Protein AF-A0A939CKE7-F1 (afdb_monomer)

Radius of gyration: 18.98 Å; Cα contacts (8 Å, |Δi|>4): 107; chains: 1; bounding box: 45×40×66 Å

pLDDT: mean 74.18, std 18.14, range [35.94, 92.12]

Mean predicted aligned error: 11.35 Å

Secondary structure (DSSP, 8-state):
--------SS--HHHHHHHHHH-TT-TTS-HHHHHHHHHHHHHHHHHHHHS-GGG--HHHHHHHHHHHHHSSPPPPHHHHHHHHHTTT--HHHHHHHHHHHHHIIIIIHHHHHHHS-SSSSSSSS------

Nearest PDB structures (foldseek):
  3on2-assembly1_A  TM=2.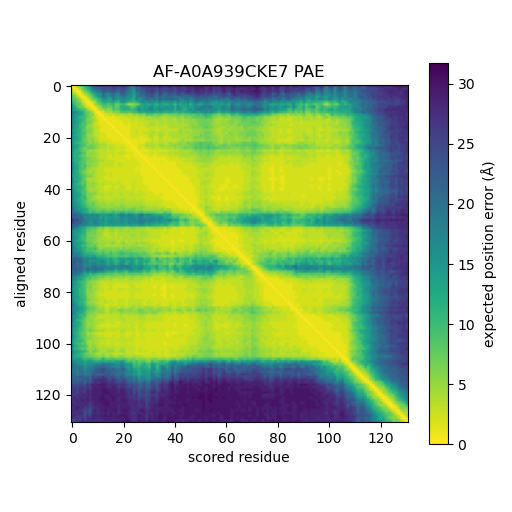534E-01  e=7.582E+00  Rhodococcus jostii RHA1

Solvent-accessible surface area (backbone atoms only — not comparable to full-atom values): 7899 Å² total; per-residue (Å²): 130,86,77,75,73,75,72,64,62,77,79,40,76,59,54,51,53,48,27,72,74,27,34,88,54,42,72,72,51,53,74,65,59,46,52,52,52,44,47,22,45,52,44,33,50,56,46,38,74,75,46,68,54,91,77,65,46,42,59,56,19,40,54,54,41,36,42,74,74,54,74,73,56,80,77,55,64,70,58,52,54,52,28,59,61,52,49,85,64,51,66,62,44,45,53,39,52,44,51,32,40,55,47,28,70,70,54,48,57,58,48,51,72,73,72,69,82,89,82,76,82,79,82,75,78,76,79,77,82,88,128

Foldseek 3Di:
DPPDQLDQDDDDPLLVVCCVVQNSLSLNDDLVLLVLLLLLLVQLLVVCVVDPVVPDASLNSSCVSCCVPPVDDDRPVVSNVNSVSCTPDDNSSSVSNSVSSVCCNVPVVVVVVVPDDPPDPPPPPPPPDDD

Structure (mmCIF, N/CA/C/O backbone):
data_AF-A0A939CKE7-F1
#
_entry.id   AF-A0A939CKE7-F1
#
loop_
_atom_site.group_PDB
_atom_site.id
_atom_site.type_symbol
_atom_site.label_atom_id
_atom_site.label_alt_id
_atom_site.label_comp_id
_atom_site.label_asym_id
_atom_site.label_entity_id
_atom_site.label_seq_id
_atom_site.pdbx_PDB_ins_code
_atom_site.Cartn_x
_atom_site.Cartn_y
_atom_site.Cartn_z
_atom_site.occupancy
_atom_site.B_iso_or_equiv
_atom_site.auth_seq_id
_atom_site.auth_comp_id
_atom_site.auth_asym_id
_atom_site.auth_atom_id
_atom_site.pdbx_PDB_model_num
ATOM 1 N N . MET A 1 1 ? -10.843 25.271 5.852 1.00 35.94 1 MET A N 1
ATOM 2 C CA . MET A 1 1 ? -9.510 24.719 5.538 1.00 35.94 1 MET A CA 1
ATOM 3 C C . MET A 1 1 ? -9.732 23.581 4.567 1.00 35.94 1 MET A C 1
ATOM 5 O O . MET A 1 1 ? -10.365 22.607 4.946 1.00 35.94 1 MET A O 1
ATOM 9 N N . THR A 1 2 ? -9.336 23.748 3.310 1.00 37.91 2 THR A N 1
ATOM 10 C CA . THR A 1 2 ? -9.352 22.678 2.309 1.00 37.91 2 THR A CA 1
ATOM 11 C C . THR A 1 2 ? -8.387 21.598 2.775 1.00 37.91 2 THR A C 1
ATOM 13 O O . THR A 1 2 ? -7.174 21.774 2.705 1.00 37.91 2 THR A O 1
ATOM 16 N N . THR A 1 3 ? -8.930 20.520 3.340 1.00 45.19 3 THR A N 1
ATOM 17 C CA . THR A 1 3 ? -8.214 19.263 3.552 1.00 45.19 3 THR A CA 1
ATOM 18 C C . THR A 1 3 ? -7.710 18.835 2.185 1.00 45.19 3 THR A C 1
ATOM 20 O O . THR A 1 3 ? -8.510 18.432 1.343 1.00 45.19 3 THR A O 1
ATOM 23 N N . GLY A 1 4 ? -6.425 19.077 1.926 1.00 45.09 4 GLY A N 1
ATOM 24 C CA . GLY A 1 4 ? -5.812 18.797 0.638 1.00 45.09 4 GLY A CA 1
ATOM 25 C C . GLY A 1 4 ? -6.053 17.338 0.303 1.00 45.09 4 GLY A C 1
ATOM 26 O O . GLY A 1 4 ? -5.572 16.457 1.012 1.00 45.09 4 GLY A O 1
ATOM 27 N N . LEU A 1 5 ? -6.845 17.103 -0.742 1.00 47.59 5 LEU A N 1
ATOM 28 C CA . LEU A 1 5 ? -6.897 15.812 -1.399 1.00 47.59 5 LEU A CA 1
ATOM 29 C C . LEU A 1 5 ? -5.461 15.440 -1.734 1.00 47.59 5 LEU A C 1
ATOM 31 O O . LEU A 1 5 ? -4.807 16.138 -2.512 1.00 47.59 5 LEU A O 1
ATOM 35 N N . VAL A 1 6 ? -4.966 14.375 -1.098 1.00 53.06 6 VAL A N 1
ATOM 36 C CA . VAL A 1 6 ? -3.775 13.687 -1.583 1.00 53.06 6 VAL A CA 1
ATOM 37 C C . VAL A 1 6 ? -4.146 13.283 -2.997 1.00 53.06 6 VAL A C 1
ATOM 39 O O . VAL A 1 6 ? -5.057 12.49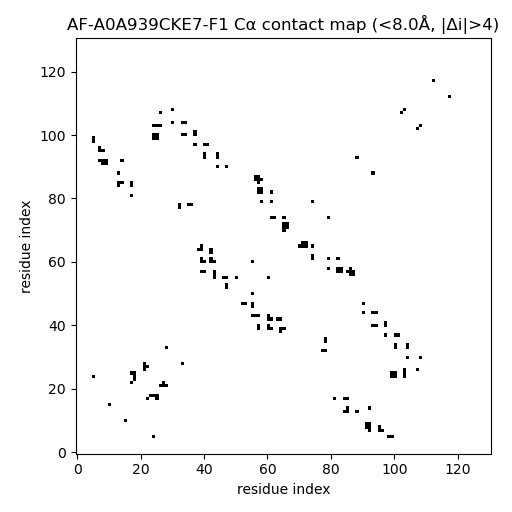0 -3.221 1.00 53.06 6 VAL A O 1
ATOM 42 N N . THR A 1 7 ? -3.548 13.983 -3.946 1.00 57.75 7 THR A N 1
ATOM 43 C CA . THR A 1 7 ? -3.802 13.763 -5.357 1.00 57.75 7 THR A CA 1
ATOM 44 C C . THR A 1 7 ? -2.887 12.623 -5.731 1.00 57.75 7 THR A C 1
ATOM 46 O O . THR A 1 7 ? -1.673 12.766 -5.594 1.00 57.75 7 THR A O 1
ATOM 49 N N . TYR A 1 8 ? -3.452 11.484 -6.133 1.00 60.06 8 TYR A N 1
ATOM 50 C CA . TYR A 1 8 ? -2.606 10.407 -6.612 1.00 60.06 8 TYR A CA 1
ATOM 51 C C . TYR A 1 8 ? -1.979 10.844 -7.933 1.00 60.06 8 TYR A C 1
ATOM 53 O O . TYR A 1 8 ? -2.682 11.010 -8.931 1.00 60.06 8 TYR A O 1
ATOM 61 N N . TYR A 1 9 ? -0.672 11.090 -7.941 1.00 59.44 9 TYR A N 1
ATOM 62 C CA . TYR A 1 9 ? 0.038 11.384 -9.176 1.00 59.44 9 TYR A CA 1
ATOM 63 C C . TYR A 1 9 ? 0.178 10.077 -9.969 1.00 59.44 9 TYR A C 1
ATOM 65 O O . TYR A 1 9 ? 0.757 9.107 -9.493 1.00 59.44 9 TYR A O 1
ATOM 73 N N . GLY A 1 10 ? -0.424 10.035 -11.162 1.00 61.16 10 GLY A N 1
ATOM 74 C CA . GLY A 1 10 ? -0.486 8.817 -11.978 1.00 61.16 10 GLY A CA 1
ATOM 75 C C . GLY A 1 10 ? -1.639 7.888 -11.595 1.00 61.16 10 GLY A C 1
ATOM 76 O O . GLY A 1 10 ? -1.415 6.741 -11.233 1.00 61.16 10 GLY A O 1
ATOM 77 N N . GLN A 1 11 ? -2.880 8.376 -11.675 1.00 68.62 11 GLN A N 1
ATOM 78 C CA . GLN A 1 11 ? -4.076 7.554 -11.482 1.00 68.62 11 GLN A CA 1
ATOM 79 C C . GLN A 1 11 ? -4.131 6.428 -12.529 1.00 68.62 11 GLN A C 1
ATOM 81 O O . GLN A 1 11 ? -4.189 6.681 -13.734 1.00 68.62 11 GLN A O 1
ATOM 86 N N . THR A 1 12 ? -4.084 5.185 -12.057 1.00 78.69 12 THR A N 1
ATOM 87 C CA . THR A 1 12 ? -4.165 3.962 -12.863 1.00 78.69 12 THR A CA 1
ATOM 88 C C . THR A 1 12 ? -5.327 3.092 -12.388 1.00 78.69 12 THR A C 1
ATOM 90 O O . THR A 1 12 ? -5.780 3.257 -11.253 1.00 78.69 12 THR A O 1
ATOM 93 N N . PRO A 1 13 ? -5.779 2.107 -13.191 1.00 83.25 13 PRO A N 1
ATOM 94 C CA . PRO A 1 13 ? -6.820 1.171 -12.763 1.00 83.25 13 PRO A CA 1
ATOM 95 C C . PRO A 1 13 ? -6.507 0.471 -11.431 1.00 83.25 13 PRO A C 1
ATOM 97 O O . PRO A 1 13 ? -7.410 0.195 -10.647 1.00 83.25 13 PRO A O 1
ATOM 100 N N . THR A 1 14 ? -5.225 0.225 -11.145 1.00 84.19 14 THR A N 1
ATOM 101 C CA . THR A 1 14 ? -4.763 -0.357 -9.879 1.00 84.19 14 THR A CA 1
ATOM 102 C C . THR A 1 14 ? -5.051 0.566 -8.692 1.00 84.19 14 THR A C 1
ATOM 104 O O . THR A 1 14 ? -5.550 0.114 -7.658 1.00 84.19 14 THR A O 1
ATOM 107 N N . ILE A 1 15 ? -4.769 1.864 -8.843 1.00 84.06 15 ILE A N 1
ATOM 108 C CA . ILE A 1 15 ? -5.057 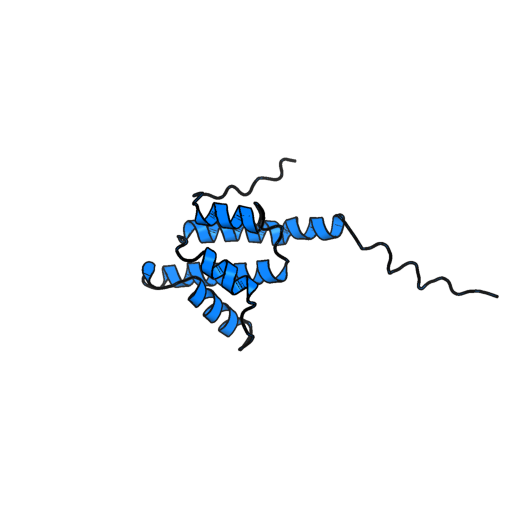2.888 -7.832 1.00 84.06 15 ILE A CA 1
ATOM 109 C C . ILE A 1 15 ? -6.566 3.105 -7.689 1.00 84.06 15 ILE A C 1
ATOM 111 O O . ILE A 1 15 ? -7.056 3.183 -6.563 1.00 84.06 15 ILE A O 1
ATOM 115 N N . ASP A 1 16 ? -7.315 3.126 -8.792 1.00 84.25 16 ASP A N 1
ATOM 116 C CA . ASP A 1 16 ? -8.778 3.253 -8.765 1.00 84.25 16 ASP A CA 1
ATOM 117 C C . ASP A 1 16 ? -9.415 2.112 -7.972 1.00 84.25 16 ASP A C 1
ATOM 119 O O . ASP A 1 16 ? -10.194 2.345 -7.048 1.00 84.25 16 ASP A O 1
ATOM 123 N N . GLN A 1 17 ? -8.996 0.877 -8.246 1.00 84.75 17 GLN A N 1
ATOM 124 C CA . GLN A 1 17 ? -9.482 -0.292 -7.526 1.00 84.75 17 GLN A CA 1
ATOM 125 C C . GLN A 1 17 ? -9.099 -0.245 -6.035 1.00 84.75 17 GLN A C 1
ATOM 127 O O . GLN A 1 17 ? -9.842 -0.723 -5.175 1.00 84.75 17 GLN A O 1
ATOM 132 N N . LEU A 1 18 ? -7.930 0.311 -5.690 1.00 87.25 18 LEU A N 1
ATOM 133 C CA . LEU A 1 18 ? -7.511 0.467 -4.293 1.00 87.25 18 LEU A CA 1
ATOM 134 C C . LEU A 1 18 ? -8.432 1.463 -3.572 1.00 87.25 18 LEU A C 1
ATOM 136 O O . LEU A 1 18 ? -8.880 1.200 -2.453 1.00 87.25 18 LEU A O 1
ATOM 140 N N . ILE A 1 19 ? -8.744 2.577 -4.233 1.00 85.38 19 ILE A N 1
ATOM 141 C CA . ILE A 1 19 ? -9.632 3.628 -3.731 1.00 85.38 19 ILE A CA 1
ATOM 142 C C . ILE A 1 19 ? -11.065 3.115 -3.570 1.00 85.38 19 ILE A C 1
ATOM 144 O O . ILE A 1 19 ? -11.694 3.375 -2.543 1.00 85.38 19 ILE A O 1
ATOM 148 N N . GLU A 1 20 ? -11.585 2.356 -4.534 1.00 86.62 20 GLU A N 1
ATOM 149 C CA . GLU A 1 20 ? -12.914 1.741 -4.441 1.00 86.62 20 GLU A CA 1
ATOM 150 C C . GLU A 1 20 ? -13.017 0.837 -3.202 1.00 86.62 20 GLU A C 1
ATOM 152 O O . GLU A 1 20 ? -13.935 0.972 -2.375 1.00 86.62 20 GLU A O 1
ATOM 157 N N . ASN A 1 21 ? -12.015 -0.025 -3.012 1.00 86.00 21 ASN A N 1
ATOM 158 C CA . ASN A 1 21 ? -11.992 -0.994 -1.923 1.00 86.00 21 ASN A CA 1
ATOM 159 C C . ASN A 1 21 ? -11.802 -0.322 -0.556 1.00 86.00 21 ASN A C 1
ATOM 161 O O . ASN A 1 21 ? -12.561 -0.599 0.377 1.00 86.00 21 ASN A O 1
ATOM 165 N N . TYR A 1 22 ? -10.856 0.613 -0.435 1.00 86.81 22 TYR A N 1
ATOM 166 C CA . TYR A 1 22 ? -10.359 1.086 0.864 1.00 86.81 22 TYR A CA 1
ATOM 167 C C . TYR A 1 22 ? -10.588 2.575 1.153 1.00 86.81 22 TYR A C 1
ATOM 169 O O . TYR A 1 22 ? -10.307 3.035 2.263 1.00 86.81 22 TYR A O 1
ATOM 177 N N . GLY A 1 23 ? -11.192 3.300 0.215 1.00 82.50 23 GLY A N 1
ATOM 178 C CA . GLY A 1 23 ? -11.442 4.735 0.309 1.00 82.50 23 GLY A CA 1
ATOM 179 C C . GLY A 1 23 ? -10.321 5.561 -0.314 1.00 82.50 23 GLY A C 1
ATOM 180 O O . GLY A 1 23 ? -9.188 5.097 -0.455 1.00 82.50 23 GLY A O 1
ATOM 181 N N . ALA A 1 24 ? -10.636 6.805 -0.683 1.00 76.19 24 ALA A N 1
ATOM 182 C CA . ALA A 1 24 ? -9.717 7.686 -1.408 1.00 76.19 24 ALA A CA 1
ATOM 183 C C . ALA A 1 24 ? -8.427 7.960 -0.631 1.00 76.19 24 ALA A C 1
ATOM 185 O O . ALA A 1 24 ? -7.383 8.199 -1.223 1.00 76.19 24 ALA A O 1
ATOM 186 N N . TYR A 1 25 ? -8.464 7.878 0.693 1.00 73.31 25 TYR A N 1
ATOM 187 C CA . TYR A 1 25 ? -7.284 8.014 1.527 1.00 73.31 25 TYR A CA 1
ATOM 188 C C . TYR A 1 25 ? -6.900 6.709 2.214 1.00 73.31 25 TYR A C 1
ATOM 190 O O . TYR A 1 25 ? -6.041 6.738 3.084 1.00 73.31 25 TYR A O 1
ATOM 198 N N . LEU A 1 26 ? -7.499 5.570 1.863 1.00 85.19 26 LEU A N 1
ATOM 199 C CA . LEU A 1 26 ? -7.361 4.312 2.605 1.00 85.19 26 LEU A CA 1
ATOM 200 C C . LEU A 1 26 ? -7.947 4.395 4.024 1.00 85.19 26 LEU A C 1
ATOM 202 O O . LEU A 1 26 ? -7.508 3.703 4.944 1.00 85.19 26 LEU A O 1
ATOM 206 N N . GLU A 1 27 ? -8.931 5.270 4.239 1.00 82.06 27 GLU A N 1
ATOM 207 C CA . GLU A 1 27 ? -9.570 5.503 5.534 1.00 82.06 27 GLU A CA 1
ATOM 208 C C . GLU A 1 27 ? -10.252 4.254 6.109 1.00 82.06 27 GLU A C 1
ATOM 210 O O . GLU A 1 27 ? -10.355 4.147 7.330 1.00 82.06 27 GLU A O 1
ATOM 215 N N . LYS A 1 28 ? -10.647 3.293 5.262 1.00 86.12 28 LYS A N 1
ATOM 216 C CA . LYS A 1 28 ? -11.253 2.022 5.691 1.00 86.12 28 LYS A CA 1
ATOM 217 C C . LYS A 1 28 ? -10.235 1.023 6.257 1.00 86.12 28 LYS A C 1
ATOM 219 O O . LYS A 1 28 ? -10.645 0.044 6.872 1.00 86.12 28 LYS A O 1
ATOM 224 N N . LEU A 1 29 ? -8.931 1.241 6.059 1.00 88.88 29 LEU A N 1
ATOM 225 C CA . LEU A 1 29 ? -7.891 0.421 6.685 1.00 88.88 29 LEU A CA 1
ATOM 226 C C . LEU A 1 29 ? -7.675 0.852 8.138 1.00 88.88 29 LEU A C 1
ATOM 228 O O . LEU A 1 29 ? -7.635 2.047 8.451 1.00 88.88 29 LEU A O 1
ATOM 232 N N . ASP A 1 30 ? -7.470 -0.112 9.031 1.00 87.06 30 ASP A N 1
ATOM 233 C CA . ASP A 1 30 ? -7.061 0.189 10.399 1.00 87.06 30 ASP A CA 1
ATOM 234 C C . ASP A 1 30 ? -5.611 0.704 10.466 1.00 87.06 30 ASP A C 1
ATOM 236 O O . ASP A 1 30 ? -4.851 0.718 9.490 1.00 87.06 30 ASP A O 1
ATOM 240 N N . ARG A 1 31 ? -5.220 1.209 11.641 1.00 87.00 31 ARG A N 1
ATOM 241 C CA . ARG A 1 31 ? -3.893 1.804 11.833 1.00 87.00 31 ARG A CA 1
ATOM 242 C C . ARG A 1 31 ? -2.768 0.786 11.655 1.00 87.00 31 ARG A C 1
ATOM 244 O O . ARG A 1 31 ? -1.709 1.162 11.158 1.00 87.00 31 ARG A O 1
ATOM 251 N N . GLU A 1 32 ? -2.978 -0.450 12.088 1.00 87.06 32 GLU A N 1
ATOM 252 C CA . GLU A 1 32 ? -1.976 -1.509 12.006 1.00 87.06 32 GLU A CA 1
ATOM 253 C C . GLU A 1 32 ? -1.700 -1.882 10.549 1.00 87.06 32 GLU A C 1
ATOM 255 O O . GLU A 1 32 ? -0.560 -1.773 10.102 1.00 87.06 32 GLU A O 1
ATOM 260 N N . THR A 1 33 ? -2.740 -2.167 9.767 1.00 89.50 33 THR A N 1
ATOM 261 C CA . THR A 1 33 ? -2.632 -2.477 8.336 1.00 89.50 33 THR A CA 1
ATOM 262 C C . THR A 1 33 ? -1.980 -1.330 7.568 1.00 89.50 33 THR A C 1
ATOM 264 O O . THR A 1 33 ? -1.100 -1.564 6.742 1.00 89.50 33 THR A O 1
ATOM 267 N N . LYS A 1 34 ? -2.330 -0.073 7.886 1.00 90.31 34 LYS A N 1
ATOM 268 C CA . LYS A 1 34 ? -1.677 1.116 7.304 1.00 90.31 34 LYS A CA 1
ATOM 269 C C . LYS A 1 34 ? -0.172 1.155 7.593 1.00 90.31 34 LYS A C 1
ATOM 271 O O . LYS A 1 34 ? 0.611 1.513 6.715 1.00 90.31 34 LYS A O 1
ATOM 276 N N . LEU A 1 35 ? 0.243 0.818 8.816 1.00 89.75 35 LEU A N 1
ATOM 277 C CA . LEU A 1 35 ? 1.658 0.788 9.195 1.00 89.75 35 LEU A CA 1
ATOM 278 C C . LEU A 1 35 ? 2.406 -0.350 8.507 1.00 89.75 35 LEU A C 1
ATOM 280 O O . LEU A 1 35 ? 3.496 -0.117 7.992 1.00 89.75 35 LEU A O 1
ATOM 284 N N . LEU A 1 36 ? 1.815 -1.543 8.458 1.00 90.75 36 LEU A N 1
ATOM 285 C CA . LEU A 1 36 ? 2.414 -2.684 7.776 1.00 90.75 36 LEU A CA 1
ATOM 286 C C . LEU A 1 36 ? 2.574 -2.397 6.281 1.00 90.75 36 LEU A C 1
ATOM 288 O O . LEU A 1 36 ? 3.679 -2.519 5.760 1.00 90.75 36 LEU A O 1
ATOM 292 N N . LEU A 1 37 ? 1.521 -1.914 5.613 1.00 91.75 37 LEU A N 1
ATOM 293 C CA . LEU A 1 37 ? 1.572 -1.551 4.196 1.00 91.75 37 LEU A CA 1
ATOM 294 C C . LEU A 1 37 ? 2.642 -0.487 3.918 1.00 91.75 37 LEU A C 1
ATOM 296 O O . LEU A 1 37 ? 3.370 -0.582 2.934 1.00 91.75 37 LEU A O 1
ATOM 300 N N . ARG A 1 38 ? 2.806 0.490 4.817 1.00 91.56 38 ARG A N 1
ATOM 301 C CA . ARG A 1 38 ? 3.870 1.495 4.712 1.00 91.56 38 ARG A CA 1
ATOM 302 C C . ARG A 1 38 ? 5.269 0.871 4.775 1.00 91.56 38 ARG A C 1
ATOM 304 O O . ARG A 1 38 ? 6.136 1.271 3.997 1.00 91.56 38 ARG A O 1
ATOM 311 N N . THR A 1 39 ? 5.498 -0.096 5.662 1.00 90.31 39 THR A N 1
ATOM 312 C CA . THR A 1 39 ? 6.767 -0.840 5.726 1.00 90.31 39 THR A CA 1
ATOM 313 C C . THR A 1 39 ? 7.011 -1.610 4.429 1.00 90.31 39 THR A C 1
ATOM 315 O O . THR A 1 39 ? 8.103 -1.526 3.868 1.00 90.31 39 THR A O 1
ATOM 318 N N . VAL A 1 40 ? 5.984 -2.291 3.908 1.00 92.06 40 VAL A N 1
ATOM 319 C CA . VAL A 1 40 ? 6.069 -3.046 2.649 1.00 92.06 40 VAL A CA 1
ATOM 320 C C . VAL A 1 40 ? 6.422 -2.135 1.471 1.00 92.06 40 VAL A C 1
ATOM 322 O O . VAL A 1 40 ? 7.367 -2.430 0.745 1.00 92.06 40 VAL A O 1
ATOM 325 N N . LEU A 1 41 ? 5.729 -1.004 1.308 1.00 92.12 41 LEU A N 1
ATOM 326 C CA . LEU A 1 41 ? 5.992 -0.045 0.226 1.00 92.12 41 LEU A CA 1
ATOM 327 C C . LEU A 1 41 ? 7.396 0.563 0.321 1.00 92.12 41 LEU A C 1
ATOM 329 O O . LEU A 1 41 ? 8.069 0.711 -0.695 1.00 92.12 41 LEU A O 1
ATOM 333 N N . THR A 1 42 ? 7.869 0.852 1.537 1.00 90.12 42 THR A N 1
ATOM 334 C CA . THR A 1 42 ? 9.242 1.338 1.759 1.00 90.12 42 THR A CA 1
ATOM 335 C C . THR A 1 42 ? 10.265 0.309 1.283 1.00 90.12 42 THR A C 1
ATOM 337 O O . THR A 1 42 ? 11.197 0.647 0.556 1.00 90.12 42 THR A O 1
ATOM 340 N N . ASN A 1 43 ? 10.075 -0.958 1.663 1.00 88.56 43 ASN A N 1
ATOM 341 C CA . ASN A 1 43 ? 10.961 -2.043 1.256 1.00 88.56 43 ASN A CA 1
ATOM 342 C C . ASN A 1 43 ? 10.899 -2.283 -0.263 1.00 88.56 43 ASN A C 1
ATOM 344 O O . ASN A 1 43 ? 11.927 -2.488 -0.902 1.00 88.56 43 ASN A O 1
ATOM 348 N N . TYR A 1 44 ? 9.702 -2.200 -0.852 1.00 90.19 44 TYR A N 1
ATOM 349 C CA . TYR A 1 44 ? 9.483 -2.324 -2.293 1.00 90.19 44 TYR A CA 1
ATOM 350 C C . TYR A 1 44 ? 10.280 -1.294 -3.094 1.00 90.19 44 TYR A C 1
ATOM 352 O O . TYR A 1 44 ? 11.068 -1.676 -3.959 1.00 90.19 44 TYR A O 1
ATOM 360 N N . VAL A 1 45 ? 10.125 -0.006 -2.773 1.00 89.38 45 VAL A N 1
ATOM 361 C CA . VAL A 1 45 ? 10.839 1.088 -3.451 1.00 89.38 45 VAL A CA 1
ATOM 362 C C . VAL A 1 45 ? 12.351 0.902 -3.324 1.00 89.38 45 VAL A C 1
ATOM 364 O O . VAL A 1 45 ? 13.063 0.908 -4.326 1.00 89.38 45 VAL A O 1
ATOM 367 N N . PHE A 1 46 ? 12.836 0.637 -2.111 1.00 87.25 46 PHE A N 1
ATOM 368 C CA . PHE A 1 46 ? 14.264 0.489 -1.842 1.00 87.25 46 PHE A CA 1
ATOM 369 C C . PHE A 1 46 ? 14.916 -0.675 -2.601 1.00 87.25 46 PHE A C 1
ATOM 371 O O . PHE A 1 46 ? 16.029 -0.557 -3.113 1.00 87.25 46 PHE A O 1
ATOM 378 N N . MET A 1 47 ? 14.231 -1.813 -2.689 1.00 86.50 47 MET A N 1
ATOM 379 C CA . MET A 1 47 ? 14.753 -2.989 -3.385 1.00 86.50 47 MET A CA 1
ATOM 380 C C . MET A 1 47 ? 14.661 -2.845 -4.906 1.00 86.50 47 MET A C 1
ATOM 382 O O . MET A 1 47 ? 15.585 -3.256 -5.605 1.00 86.50 47 MET A O 1
ATOM 386 N N . ARG A 1 48 ? 13.619 -2.184 -5.427 1.00 84.56 48 ARG A N 1
ATOM 387 C CA . ARG A 1 48 ? 13.494 -1.837 -6.855 1.00 84.56 48 ARG A CA 1
ATOM 388 C C . ARG A 1 48 ? 14.603 -0.902 -7.346 1.00 84.56 48 ARG A C 1
ATOM 390 O O . ARG A 1 48 ? 14.944 -0.963 -8.521 1.00 84.56 48 ARG A O 1
ATOM 397 N N . GLU A 1 49 ? 15.162 -0.056 -6.480 1.00 83.12 49 GLU A N 1
ATOM 398 C CA . GLU A 1 49 ? 16.340 0.763 -6.808 1.00 83.12 49 GLU A CA 1
ATOM 399 C C . GLU A 1 49 ? 17.645 -0.044 -6.829 1.00 83.12 49 GLU A C 1
ATOM 401 O O . GLU A 1 49 ? 18.592 0.309 -7.530 1.00 83.12 49 GLU A O 1
ATOM 406 N N . ARG A 1 50 ? 17.719 -1.122 -6.040 1.00 80.69 50 ARG A N 1
ATOM 407 C CA . ARG A 1 50 ? 18.934 -1.932 -5.880 1.00 80.69 50 ARG A CA 1
ATOM 408 C C . ARG A 1 50 ? 19.015 -3.119 -6.828 1.00 80.69 50 ARG A C 1
ATOM 410 O O . ARG A 1 50 ? 20.096 -3.694 -6.956 1.00 80.69 50 ARG A O 1
ATOM 417 N N . HIS A 1 51 ? 17.900 -3.570 -7.386 1.00 70.50 51 HIS A N 1
ATOM 418 C CA . HIS A 1 51 ? 17.791 -4.773 -8.218 1.00 70.50 51 HIS A CA 1
ATOM 419 C C . HIS A 1 51 ? 17.139 -4.425 -9.560 1.00 70.50 51 HIS A C 1
ATOM 421 O O . HIS A 1 51 ? 16.686 -3.299 -9.757 1.00 70.50 51 HIS A O 1
ATOM 427 N N . GLU A 1 52 ? 17.093 -5.372 -10.504 1.00 71.31 52 GLU A N 1
ATOM 428 C CA . GLU A 1 52 ? 16.336 -5.153 -11.738 1.00 71.31 52 GLU A CA 1
ATOM 429 C C . GLU A 1 52 ? 14.874 -4.824 -11.395 1.00 71.31 52 GLU A C 1
ATOM 431 O O . GLU A 1 52 ? 14.211 -5.623 -10.728 1.00 71.31 52 GLU A O 1
ATOM 436 N N . PRO A 1 53 ? 14.339 -3.673 -11.847 1.00 65.88 53 PRO A N 1
ATOM 437 C CA . PRO A 1 53 ? 13.022 -3.219 -11.428 1.00 65.88 53 PRO A CA 1
ATOM 438 C C . PRO A 1 53 ? 11.951 -4.295 -11.644 1.00 65.88 53 PRO A C 1
ATOM 440 O O . PRO A 1 53 ? 11.173 -4.599 -10.752 1.00 65.88 53 PRO A O 1
ATOM 443 N N . SER A 1 54 ? 11.938 -4.964 -12.791 1.00 67.69 54 SER A N 1
ATOM 444 C CA . SER A 1 54 ? 10.895 -5.936 -13.129 1.00 67.69 54 SER A CA 1
ATOM 445 C C . SER A 1 54 ? 10.872 -7.220 -12.294 1.00 67.69 54 SER A C 1
ATOM 447 O O . SER A 1 54 ? 9.882 -7.942 -12.386 1.00 67.69 54 SER A O 1
ATOM 449 N N . SER A 1 55 ? 11.911 -7.537 -11.513 1.00 77.12 55 SER A N 1
ATOM 450 C CA . SER A 1 55 ? 12.006 -8.837 -10.833 1.00 77.12 55 SER A CA 1
ATOM 451 C C . SER A 1 55 ? 11.518 -8.840 -9.388 1.00 77.12 55 SER A C 1
ATOM 453 O O . SER A 1 55 ? 11.365 -9.919 -8.834 1.00 77.12 55 SER A O 1
ATOM 455 N N . TYR A 1 56 ? 11.315 -7.673 -8.771 1.00 84.50 56 TYR A N 1
ATOM 456 C CA . TYR A 1 56 ? 10.909 -7.574 -7.368 1.00 84.50 56 TYR A CA 1
ATOM 457 C C . TYR A 1 56 ? 9.459 -7.107 -7.254 1.00 84.50 56 TYR A C 1
ATOM 459 O O . TYR A 1 56 ? 9.100 -6.048 -7.770 1.00 84.50 56 TYR A O 1
ATOM 467 N N . THR A 1 57 ? 8.630 -7.907 -6.591 1.00 87.56 57 THR A N 1
ATOM 468 C CA . THR A 1 57 ? 7.179 -7.726 -6.453 1.00 87.56 57 THR A CA 1
ATOM 469 C C . THR A 1 57 ? 6.792 -7.225 -5.062 1.00 87.56 57 THR A C 1
ATOM 471 O O . THR A 1 57 ? 7.547 -7.342 -4.095 1.00 87.56 57 THR A O 1
ATOM 474 N N . LEU A 1 58 ? 5.569 -6.704 -4.919 1.00 88.31 58 LEU A N 1
ATOM 475 C CA . LEU A 1 58 ? 5.053 -6.307 -3.603 1.00 88.31 58 LEU A CA 1
ATOM 476 C C . LEU A 1 58 ? 4.814 -7.496 -2.665 1.00 88.31 58 LEU A C 1
ATOM 478 O O . LEU A 1 58 ? 4.912 -7.351 -1.448 1.00 88.31 58 LEU A O 1
ATOM 482 N N . ILE A 1 59 ? 4.547 -8.682 -3.216 1.00 87.44 59 ILE A N 1
ATOM 483 C CA . ILE A 1 59 ? 4.414 -9.910 -2.427 1.00 87.44 59 ILE A CA 1
ATOM 484 C C . ILE A 1 59 ? 5.763 -10.279 -1.803 1.00 87.44 59 ILE A C 1
ATOM 486 O O . ILE A 1 59 ? 5.819 -10.544 -0.602 1.00 87.44 59 ILE A O 1
ATOM 490 N N . GLU A 1 60 ? 6.850 -10.246 -2.575 1.00 87.94 60 GLU A N 1
ATOM 491 C CA . GLU A 1 60 ? 8.207 -10.459 -2.049 1.00 87.94 60 GLU A CA 1
ATOM 492 C C . GLU A 1 60 ? 8.564 -9.386 -1.021 1.00 87.94 60 GLU A C 1
ATOM 494 O O . GLU A 1 60 ? 8.948 -9.719 0.099 1.00 87.94 60 GLU A O 1
ATOM 499 N N . ALA A 1 61 ? 8.284 -8.115 -1.333 1.00 88.62 61 ALA A N 1
ATOM 500 C CA . ALA A 1 61 ? 8.489 -7.016 -0.397 1.00 88.62 61 ALA A CA 1
ATOM 501 C C . ALA A 1 61 ? 7.759 -7.216 0.934 1.00 88.62 61 ALA A C 1
ATOM 503 O O . ALA A 1 61 ? 8.318 -6.877 1.978 1.00 88.62 61 ALA A O 1
ATOM 504 N N . SER A 1 62 ? 6.540 -7.770 0.909 1.00 88.44 62 SER A N 1
ATOM 505 C CA . SER A 1 62 ? 5.757 -8.044 2.115 1.00 88.44 62 SER A CA 1
ATOM 506 C C . SER A 1 62 ? 6.369 -9.149 2.971 1.00 88.44 62 SER A C 1
ATOM 508 O O . SER A 1 62 ? 6.495 -8.983 4.184 1.00 88.44 62 SER A O 1
ATOM 510 N N . ARG A 1 63 ? 6.831 -10.235 2.340 1.00 85.25 63 ARG A N 1
ATOM 511 C CA . ARG A 1 63 ? 7.494 -11.347 3.027 1.00 85.25 63 ARG A CA 1
ATOM 512 C C . ARG A 1 63 ? 8.795 -10.884 3.663 1.00 85.25 63 ARG A C 1
ATOM 514 O O . ARG A 1 63 ? 8.998 -11.115 4.851 1.00 85.25 63 ARG A O 1
ATOM 521 N N . ASP A 1 64 ? 9.618 -10.167 2.909 1.00 84.50 64 ASP A N 1
ATOM 522 C CA . ASP A 1 64 ? 10.921 -9.694 3.371 1.00 84.50 64 ASP A CA 1
ATOM 523 C C . ASP A 1 64 ? 10.774 -8.662 4.493 1.00 84.50 64 ASP A C 1
ATOM 525 O O . ASP A 1 64 ? 11.416 -8.772 5.539 1.00 84.50 64 ASP A O 1
ATOM 529 N N . ALA A 1 65 ? 9.871 -7.690 4.322 1.00 81.69 65 ALA A N 1
ATOM 530 C CA . ALA A 1 65 ? 9.624 -6.658 5.321 1.00 81.69 65 ALA A CA 1
ATOM 531 C C . ALA A 1 65 ? 9.158 -7.260 6.650 1.00 81.69 65 ALA A C 1
ATOM 533 O O . ALA A 1 65 ? 9.634 -6.854 7.711 1.00 81.69 65 ALA A O 1
ATOM 534 N N . LEU A 1 66 ? 8.243 -8.229 6.614 1.00 79.88 66 LEU A N 1
ATOM 535 C CA . LEU A 1 66 ? 7.670 -8.804 7.828 1.00 79.88 66 LEU A CA 1
ATOM 536 C C . LEU A 1 66 ? 8.559 -9.868 8.457 1.00 79.88 66 LEU A C 1
ATOM 538 O O . LEU A 1 66 ? 8.633 -9.933 9.683 1.00 79.88 66 LEU A O 1
ATOM 542 N N . PHE A 1 67 ? 9.299 -10.632 7.655 1.00 78.19 67 PHE A N 1
ATOM 543 C CA . PHE A 1 67 ? 10.304 -11.552 8.172 1.00 78.19 67 PHE A CA 1
ATOM 544 C C . PHE A 1 67 ? 11.380 -10.799 8.962 1.00 78.19 67 PHE A C 1
ATOM 546 O O . PHE A 1 67 ? 11.671 -11.157 10.104 1.00 78.19 67 PHE A O 1
ATOM 553 N N . VAL A 1 68 ? 11.914 -9.712 8.391 1.00 69.50 68 VAL A N 1
ATOM 554 C CA . VAL A 1 68 ? 12.952 -8.894 9.036 1.00 69.50 68 VAL A CA 1
ATOM 555 C C . VAL A 1 68 ? 12.401 -8.121 10.238 1.00 69.50 68 VAL A C 1
ATOM 557 O O . VAL A 1 68 ? 13.078 -8.020 11.258 1.00 69.50 68 VAL A O 1
ATOM 560 N N . THR A 1 69 ? 11.180 -7.583 10.145 1.00 68.12 69 THR A N 1
ATOM 561 C CA . THR A 1 69 ? 10.626 -6.693 11.184 1.00 68.12 69 THR A CA 1
ATOM 562 C C . THR A 1 69 ? 9.975 -7.450 12.347 1.00 68.12 69 THR A C 1
ATOM 564 O O . THR A 1 69 ? 10.025 -6.972 13.478 1.00 68.12 69 THR A O 1
ATOM 567 N N . PHE A 1 70 ? 9.373 -8.619 12.103 1.00 70.44 70 PHE A N 1
ATOM 568 C CA . PHE A 1 70 ? 8.518 -9.311 13.078 1.00 70.44 70 PHE A CA 1
ATOM 569 C C . PHE A 1 70 ? 8.918 -10.768 13.368 1.00 70.44 70 PHE A C 1
ATOM 571 O O . PHE A 1 70 ? 8.157 -11.470 14.025 1.00 70.44 70 PHE A O 1
ATOM 578 N N . LEU A 1 71 ? 10.101 -11.223 12.929 1.00 63.34 71 LEU A N 1
ATOM 579 C CA . LEU A 1 71 ? 10.688 -12.537 13.257 1.00 63.34 71 LEU A CA 1
ATOM 580 C C . LEU A 1 71 ? 9.690 -13.709 13.177 1.00 63.34 71 LEU A C 1
ATOM 582 O O . LEU A 1 71 ? 9.425 -14.395 14.163 1.00 63.34 71 LEU A O 1
ATOM 586 N N . GLY A 1 72 ? 9.166 -13.962 11.977 1.00 63.41 72 GLY A N 1
ATOM 587 C CA . GLY A 1 72 ? 8.397 -15.178 11.692 1.00 63.41 72 GLY A CA 1
ATOM 588 C C . GLY A 1 72 ? 6.912 -15.125 12.050 1.00 63.41 72 GLY A C 1
ATOM 589 O O . GLY A 1 72 ? 6.281 -16.175 12.116 1.00 63.41 72 GLY A O 1
ATOM 590 N N . MET A 1 73 ? 6.339 -13.937 12.262 1.00 69.62 73 MET A N 1
ATOM 591 C CA . MET A 1 73 ? 4.881 -13.795 12.256 1.00 69.62 73 MET A CA 1
ATOM 592 C C . MET A 1 73 ? 4.320 -13.977 10.843 1.00 69.62 73 MET A C 1
ATOM 594 O O . MET A 1 73 ? 4.882 -13.466 9.869 1.00 69.62 73 MET A O 1
ATOM 598 N N . ASP A 1 74 ? 3.183 -14.666 10.748 1.00 74.19 74 ASP A N 1
ATOM 599 C CA . ASP A 1 74 ? 2.449 -14.791 9.495 1.00 74.19 74 ASP A CA 1
ATOM 600 C C . ASP A 1 74 ? 1.990 -13.415 9.003 1.00 74.19 74 ASP A C 1
ATOM 602 O O . ASP A 1 74 ? 1.543 -12.558 9.770 1.00 74.19 74 ASP A O 1
ATOM 606 N N . THR A 1 75 ? 2.093 -13.203 7.692 1.00 80.00 75 THR A N 1
ATOM 607 C CA . THR A 1 75 ? 1.583 -11.983 7.063 1.00 80.00 75 THR A CA 1
ATOM 608 C C . THR A 1 75 ? 0.056 -11.975 7.155 1.00 80.00 75 THR A C 1
ATOM 610 O O . THR A 1 75 ? -0.563 -12.935 6.690 1.00 80.00 75 THR A O 1
ATOM 613 N N . PRO A 1 76 ? -0.584 -10.920 7.698 1.00 86.88 76 PRO A N 1
ATOM 614 C CA . PRO A 1 76 ? -2.040 -10.849 7.741 1.00 86.88 76 PRO A CA 1
ATOM 615 C C . PRO A 1 76 ? -2.645 -10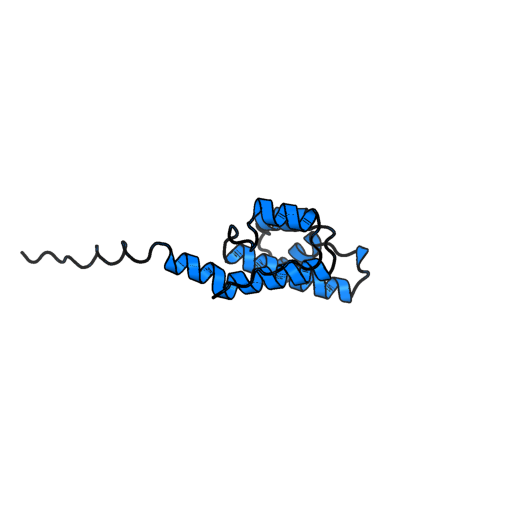.998 6.341 1.00 86.88 76 PRO A C 1
ATOM 617 O O . PRO A 1 76 ? -2.210 -10.316 5.413 1.00 86.88 76 PRO A O 1
ATOM 620 N N . GLN A 1 77 ? -3.672 -11.842 6.186 1.00 88.50 77 GLN A N 1
ATOM 621 C CA . GLN A 1 77 ? -4.257 -12.140 4.869 1.00 88.50 77 GLN A CA 1
ATOM 622 C C . GLN A 1 77 ? -4.715 -10.874 4.132 1.00 88.50 77 GLN A C 1
ATOM 624 O O . GLN A 1 77 ? -4.429 -10.718 2.952 1.00 88.50 77 GLN A O 1
ATOM 629 N N . LEU A 1 78 ? -5.322 -9.920 4.847 1.00 89.06 78 LEU A N 1
ATOM 630 C CA . LEU A 1 78 ? -5.723 -8.632 4.275 1.00 89.06 78 LEU A CA 1
ATOM 631 C C . LEU A 1 78 ? -4.542 -7.890 3.627 1.00 89.06 78 LEU A C 1
ATOM 633 O O . LEU A 1 78 ? -4.692 -7.289 2.568 1.00 89.06 78 LEU A O 1
ATOM 637 N N . LEU A 1 79 ? -3.359 -7.934 4.245 1.00 89.75 79 LEU A N 1
ATOM 638 C CA . LEU A 1 79 ? -2.166 -7.308 3.685 1.00 89.75 79 LEU A CA 1
ATOM 639 C C . LEU A 1 79 ? -1.672 -8.056 2.443 1.00 89.75 79 LEU A C 1
ATOM 641 O O . LEU A 1 79 ? -1.253 -7.404 1.489 1.00 89.75 79 LEU A O 1
ATOM 645 N N . VAL A 1 80 ? -1.753 -9.391 2.429 1.00 89.81 80 VAL A N 1
ATOM 646 C CA . VAL A 1 80 ? -1.450 -10.201 1.236 1.00 89.81 80 VAL A CA 1
ATOM 647 C C . VAL A 1 80 ? -2.375 -9.820 0.082 1.00 89.81 80 VAL A C 1
ATOM 649 O O . VAL A 1 80 ? -1.893 -9.582 -1.024 1.00 89.81 80 VAL A O 1
ATOM 652 N N . ASP A 1 81 ? -3.676 -9.703 0.345 1.00 90.94 81 ASP A N 1
ATOM 653 C CA . ASP A 1 81 ? -4.682 -9.365 -0.664 1.00 90.94 81 ASP A CA 1
ATOM 654 C C . ASP A 1 81 ? -4.422 -7.970 -1.255 1.00 90.94 81 ASP A C 1
ATOM 656 O O . ASP A 1 81 ? -4.381 -7.807 -2.477 1.00 90.94 81 ASP A O 1
ATOM 660 N N . ILE A 1 82 ? -4.135 -6.983 -0.395 1.00 91.56 82 ILE A N 1
ATOM 661 C CA . ILE A 1 82 ? -3.750 -5.629 -0.818 1.00 91.56 82 ILE A CA 1
ATOM 662 C C . ILE A 1 82 ? -2.464 -5.671 -1.657 1.00 91.56 82 ILE A C 1
ATOM 664 O O . ILE A 1 82 ? -2.411 -5.075 -2.731 1.00 91.56 82 ILE A O 1
ATOM 668 N N . CYS A 1 83 ? -1.426 -6.387 -1.214 1.00 91.38 83 CYS A N 1
ATOM 669 C CA . CYS A 1 83 ? -0.160 -6.481 -1.951 1.00 91.38 83 CYS A CA 1
ATOM 670 C C . CYS A 1 83 ? -0.323 -7.180 -3.307 1.00 91.38 83 CYS A C 1
ATOM 672 O O . CYS A 1 83 ? 0.346 -6.807 -4.269 1.00 91.38 83 CYS A O 1
ATOM 674 N N . SER A 1 84 ? -1.216 -8.168 -3.399 1.00 90.25 84 SER A N 1
ATOM 675 C CA . SER A 1 84 ? -1.543 -8.839 -4.656 1.00 90.25 84 SER A CA 1
ATOM 676 C C . SER A 1 84 ? -2.274 -7.906 -5.618 1.00 90.25 84 SER A C 1
ATOM 678 O O . SER A 1 84 ? -1.960 -7.901 -6.806 1.00 90.25 84 SER A O 1
ATOM 680 N N . GLN A 1 85 ? -3.227 -7.111 -5.122 1.00 90.12 85 GLN A N 1
ATOM 681 C CA . GLN A 1 85 ? -3.933 -6.110 -5.924 1.00 90.12 85 GLN A CA 1
ATOM 682 C C . GLN A 1 85 ? -2.970 -5.046 -6.464 1.00 90.12 85 GLN A C 1
ATOM 684 O O . GLN A 1 85 ? -3.084 -4.623 -7.608 1.00 90.12 85 GLN A O 1
ATOM 689 N N . LEU A 1 86 ? -2.003 -4.638 -5.645 1.00 89.44 86 LEU A N 1
ATOM 690 C CA . LEU A 1 86 ? -0.997 -3.641 -5.993 1.00 89.44 86 LEU A CA 1
ATOM 691 C C . LEU A 1 86 ? 0.191 -4.220 -6.780 1.00 89.44 86 LEU A C 1
ATOM 693 O O . LEU A 1 86 ? 1.171 -3.524 -7.043 1.00 89.44 86 LEU A O 1
ATOM 697 N N . ASN A 1 87 ? 0.157 -5.493 -7.170 1.00 85.25 87 ASN A N 1
ATOM 698 C 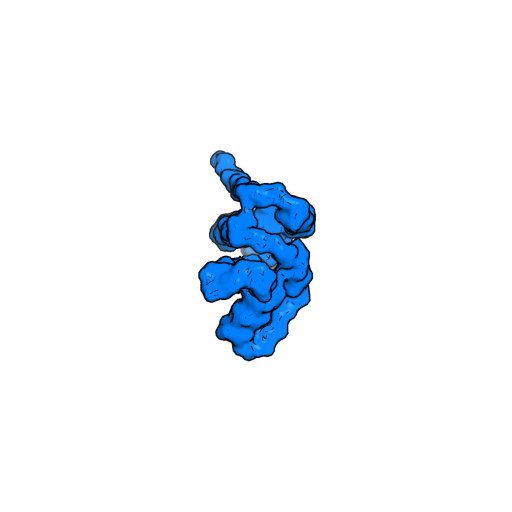CA . ASN A 1 87 ? 1.266 -6.053 -7.922 1.00 85.25 87 ASN A CA 1
ATOM 699 C C . ASN A 1 87 ? 1.383 -5.381 -9.302 1.00 85.25 87 ASN A C 1
ATOM 701 O O . ASN A 1 87 ? 0.397 -5.219 -10.016 1.00 85.25 87 ASN A O 1
ATOM 705 N N . GLY A 1 88 ? 2.602 -4.995 -9.682 1.00 81.56 88 GLY A N 1
ATOM 706 C CA . GLY A 1 88 ? 2.852 -4.250 -10.919 1.00 81.56 88 GLY A CA 1
ATOM 707 C C . GLY A 1 88 ? 2.827 -2.727 -10.777 1.00 81.56 88 GLY A C 1
ATOM 708 O O . GLY A 1 88 ? 3.006 -2.047 -11.785 1.00 81.56 88 GLY A O 1
ATOM 709 N N . LEU A 1 89 ? 2.679 -2.185 -9.559 1.00 86.50 89 LEU A N 1
ATOM 710 C CA . LEU A 1 89 ? 2.893 -0.757 -9.323 1.00 86.50 89 LEU A CA 1
ATOM 711 C C . LEU A 1 89 ? 4.284 -0.313 -9.786 1.00 86.50 89 LEU A C 1
ATOM 713 O O . LEU A 1 89 ? 5.310 -0.954 -9.526 1.00 86.50 89 LEU A O 1
ATOM 717 N N . THR A 1 90 ? 4.327 0.853 -10.407 1.00 85.75 90 THR A N 1
ATOM 718 C CA . THR A 1 90 ? 5.553 1.618 -10.589 1.00 85.75 90 THR A CA 1
ATOM 719 C C . THR A 1 90 ? 6.051 2.162 -9.248 1.00 85.75 90 THR A C 1
ATOM 721 O O . THR A 1 90 ? 5.305 2.279 -8.273 1.00 85.75 90 THR A O 1
ATOM 724 N N . THR A 1 91 ? 7.331 2.535 -9.193 1.00 85.44 91 THR A N 1
ATOM 725 C CA . THR A 1 91 ? 7.912 3.194 -8.0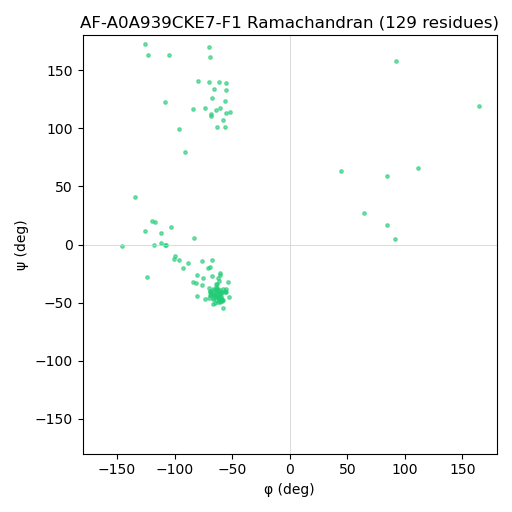14 1.00 85.44 91 THR A CA 1
ATOM 726 C C . THR A 1 91 ? 7.143 4.469 -7.649 1.00 85.44 91 THR A C 1
ATOM 728 O O . THR A 1 91 ? 6.840 4.685 -6.482 1.00 85.44 91 THR A O 1
ATOM 731 N N . HIS A 1 92 ? 6.745 5.261 -8.649 1.00 85.38 92 HIS A N 1
ATOM 732 C CA . HIS A 1 92 ? 6.031 6.520 -8.443 1.00 85.38 92 HIS A CA 1
ATOM 733 C C . HIS A 1 92 ? 4.645 6.329 -7.808 1.00 85.38 92 HIS A C 1
ATOM 735 O O . HIS A 1 92 ? 4.263 7.050 -6.884 1.00 85.38 92 HIS A O 1
ATOM 741 N N . GLU A 1 93 ? 3.890 5.326 -8.258 1.00 87.25 93 GLU A N 1
ATOM 742 C CA . GLU A 1 93 ? 2.594 5.024 -7.648 1.00 87.25 93 GLU A CA 1
ATOM 743 C C . GLU A 1 93 ? 2.762 4.517 -6.206 1.00 87.25 93 GLU A C 1
ATOM 745 O O . GLU A 1 93 ? 1.991 4.895 -5.323 1.00 87.25 93 GLU A O 1
ATOM 750 N N . ALA A 1 94 ? 3.797 3.713 -5.935 1.00 89.56 94 ALA A N 1
ATOM 751 C CA . ALA A 1 94 ? 4.101 3.248 -4.582 1.00 89.56 94 ALA A CA 1
ATOM 752 C C . ALA A 1 94 ? 4.426 4.411 -3.621 1.00 89.56 94 ALA A C 1
ATOM 754 O O . ALA A 1 94 ? 3.930 4.431 -2.491 1.00 89.56 94 ALA A O 1
ATOM 755 N N . GLU A 1 95 ? 5.199 5.405 -4.070 1.00 88.00 95 GLU A N 1
ATOM 756 C CA . GLU A 1 95 ? 5.486 6.634 -3.311 1.00 88.00 95 GLU A CA 1
ATOM 757 C C . GLU A 1 95 ? 4.219 7.455 -3.044 1.00 88.00 95 GLU A C 1
ATOM 759 O O . GLU A 1 95 ? 4.002 7.953 -1.940 1.00 88.00 95 GLU A O 1
ATOM 764 N N . THR A 1 96 ? 3.327 7.524 -4.025 1.00 87.19 96 THR A N 1
ATOM 765 C CA . THR A 1 96 ? 2.057 8.243 -3.905 1.00 87.19 96 THR A CA 1
ATOM 766 C C . THR A 1 96 ? 1.133 7.593 -2.862 1.00 87.19 96 THR A C 1
ATOM 768 O O . THR A 1 96 ? 0.546 8.274 -2.017 1.00 87.19 96 THR A O 1
ATOM 771 N N . ILE A 1 97 ? 1.046 6.257 -2.845 1.00 89.12 97 ILE A N 1
ATOM 772 C CA . ILE A 1 97 ? 0.329 5.519 -1.790 1.00 89.12 97 ILE A CA 1
ATOM 773 C C . ILE A 1 97 ? 0.997 5.747 -0.427 1.00 89.12 97 ILE A C 1
ATOM 775 O O . ILE A 1 97 ? 0.312 5.908 0.588 1.00 89.12 97 ILE A O 1
ATOM 779 N N . PHE A 1 98 ? 2.331 5.793 -0.381 1.00 89.25 98 PHE A N 1
ATOM 780 C CA . PHE A 1 98 ? 3.069 6.074 0.847 1.00 89.25 98 PHE A CA 1
ATOM 781 C C . PHE A 1 98 ? 2.718 7.455 1.428 1.00 89.25 98 PHE A C 1
ATOM 783 O O . PHE A 1 98 ? 2.504 7.565 2.639 1.00 89.25 98 PHE A O 1
ATOM 790 N N . GLU A 1 99 ? 2.590 8.492 0.597 1.00 85.31 99 GLU A N 1
ATOM 791 C CA . GLU A 1 99 ? 2.133 9.819 1.028 1.00 85.31 99 GLU A CA 1
ATOM 792 C C . GLU A 1 99 ? 0.710 9.780 1.606 1.00 85.31 99 GLU A C 1
ATOM 794 O O . GLU A 1 99 ? 0.469 10.317 2.695 1.00 85.31 99 GLU A O 1
ATOM 799 N N . ALA A 1 100 ? -0.217 9.083 0.938 1.00 85.06 100 ALA A N 1
ATOM 800 C CA . ALA A 1 100 ? -1.594 8.915 1.410 1.00 85.06 100 ALA A CA 1
ATOM 801 C C . ALA A 1 100 ? -1.652 8.215 2.781 1.00 85.06 100 ALA A C 1
ATOM 803 O O . ALA A 1 100 ? -2.312 8.694 3.714 1.00 85.06 100 ALA A O 1
ATOM 804 N N . LEU A 1 101 ? -0.890 7.129 2.948 1.00 89.00 101 LEU A N 1
ATOM 805 C CA . LEU A 1 101 ? -0.752 6.418 4.220 1.00 89.00 101 LEU A CA 1
ATOM 806 C C . LEU A 1 101 ? -0.159 7.314 5.305 1.00 89.00 101 LEU A C 1
ATOM 808 O O . LEU A 1 101 ? -0.677 7.366 6.423 1.00 89.00 101 LEU A O 1
ATOM 812 N N . GLN A 1 102 ? 0.912 8.048 4.994 1.00 86.38 102 GLN A N 1
ATOM 813 C CA . GLN A 1 102 ? 1.561 8.952 5.938 1.00 86.38 102 GLN A CA 1
ATOM 814 C C . GLN A 1 102 ? 0.601 10.050 6.408 1.00 86.38 102 GLN A C 1
ATOM 816 O O . GLN A 1 102 ? 0.604 10.385 7.601 1.00 86.38 102 GLN A O 1
ATOM 821 N N . HIS A 1 103 ? -0.233 10.567 5.504 1.00 83.56 103 HIS A N 1
ATOM 822 C CA . HIS A 1 103 ? -1.273 11.533 5.824 1.00 83.56 103 HIS A CA 1
ATOM 823 C C . HIS A 1 103 ? -2.337 10.927 6.753 1.00 83.56 103 HIS A C 1
ATOM 825 O O . HIS A 1 103 ? -2.629 11.484 7.814 1.00 83.56 103 HIS A O 1
ATOM 831 N N . GLN A 1 104 ? -2.880 9.749 6.431 1.00 82.56 104 GLN A N 1
ATOM 832 C CA . GLN A 1 104 ? -3.877 9.092 7.286 1.00 82.56 104 GLN A CA 1
ATOM 833 C C . GLN A 1 104 ? -3.344 8.697 8.662 1.00 82.56 104 GLN A C 1
ATOM 835 O O . GLN A 1 104 ? -4.048 8.846 9.660 1.00 82.56 104 GLN A O 1
ATOM 840 N N . ILE A 1 105 ? -2.104 8.215 8.742 1.00 84.69 105 ILE A 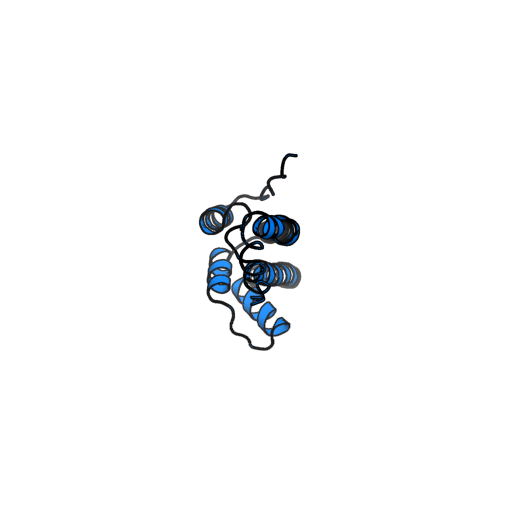N 1
ATOM 841 C CA . ILE A 1 105 ? -1.486 7.844 10.017 1.00 84.69 105 ILE A CA 1
ATOM 842 C C . ILE A 1 105 ? -1.345 9.072 10.927 1.00 84.69 105 ILE A C 1
ATOM 844 O O . ILE A 1 105 ? -1.533 8.943 12.136 1.00 84.69 105 ILE A O 1
ATOM 848 N N . ARG A 1 106 ? -1.032 10.252 10.367 1.00 81.25 106 ARG A N 1
ATOM 849 C CA . ARG A 1 106 ? -0.868 11.502 11.132 1.00 81.25 106 ARG A CA 1
ATOM 850 C C . ARG A 1 106 ? -2.187 12.180 11.483 1.00 81.25 106 ARG A C 1
ATOM 852 O O . ARG A 1 106 ? -2.335 12.651 12.604 1.00 81.25 106 ARG A O 1
ATOM 859 N N . TRP A 1 107 ? -3.115 12.263 10.533 1.00 79.19 107 TRP A N 1
ATOM 860 C CA . TRP A 1 107 ? -4.299 13.123 10.654 1.00 79.19 107 TRP A CA 1
ATOM 861 C C . TRP A 1 107 ? -5.625 12.381 10.498 1.00 79.19 107 TRP A C 1
ATOM 8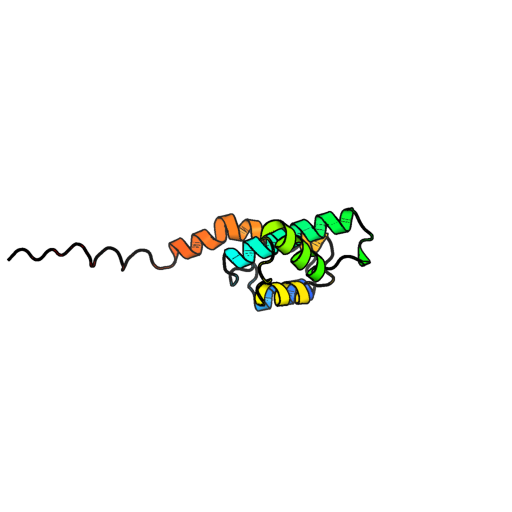63 O O . TRP A 1 107 ? -6.627 12.799 11.073 1.00 79.19 107 TRP A O 1
ATOM 873 N N . GLY A 1 108 ? -5.641 11.276 9.754 1.00 67.31 108 GLY A N 1
ATOM 874 C CA . GLY A 1 108 ? -6.847 10.493 9.483 1.00 67.31 108 GLY A CA 1
ATOM 875 C C . GLY A 1 108 ? -7.334 9.676 10.678 1.00 67.31 108 GLY A C 1
ATOM 876 O O . GLY A 1 108 ? -8.497 9.757 11.057 1.00 67.31 108 GLY A O 1
ATOM 877 N N . ASN A 1 109 ? -6.437 8.964 11.361 1.00 60.34 109 ASN A N 1
ATOM 878 C CA . ASN A 1 109 ? -6.812 8.187 12.549 1.00 60.34 109 ASN A CA 1
ATOM 879 C C . ASN A 1 109 ? -7.139 9.078 13.768 1.00 60.34 109 ASN A C 1
ATOM 881 O O . ASN A 1 109 ? -7.875 8.654 14.654 1.00 60.34 109 ASN A O 1
ATOM 885 N N . ALA A 1 110 ? -6.680 10.337 13.782 1.00 49.38 110 ALA A N 1
ATOM 886 C CA . ALA A 1 110 ? -7.066 11.331 14.790 1.00 49.38 110 ALA A CA 1
ATOM 887 C C . ALA A 1 110 ? -8.541 11.779 14.660 1.00 49.38 110 ALA A C 1
ATOM 889 O O . ALA A 1 110 ? -9.118 12.317 15.605 1.00 49.38 110 ALA A O 1
ATOM 890 N N . GLN A 1 111 ? -9.172 11.564 13.499 1.00 48.44 111 GLN A N 1
ATOM 891 C CA . GLN A 1 111 ? -10.601 11.831 13.289 1.00 48.44 111 GLN A CA 1
ATOM 892 C C . GLN A 1 111 ? -11.482 10.699 13.844 1.00 48.44 111 GLN A C 1
ATOM 894 O O . GLN A 1 111 ? -12.613 10.959 14.250 1.00 48.44 111 GLN A O 1
ATOM 899 N N . ILE A 1 112 ? -10.968 9.465 13.931 1.00 48.41 112 ILE A N 1
ATOM 900 C CA . ILE A 1 112 ? -11.670 8.335 14.569 1.00 48.41 112 ILE A CA 1
ATOM 901 C C . ILE A 1 112 ? -11.756 8.567 16.085 1.00 48.41 112 ILE A C 1
ATOM 903 O O . ILE A 1 112 ? -12.826 8.411 16.669 1.00 48.41 112 ILE A O 1
ATOM 907 N N . GLU A 1 113 ? -10.683 9.066 16.709 1.00 42.84 113 GLU A N 1
ATOM 908 C CA . GLU A 1 113 ? -10.706 9.462 18.128 1.00 42.84 113 GLU A CA 1
ATOM 909 C C . GLU A 1 113 ? -11.712 10.588 18.417 1.00 42.84 113 GLU A C 1
ATOM 911 O O . GLU A 1 113 ? -12.307 10.625 19.493 1.00 42.84 113 GLU A O 1
ATOM 916 N N . LYS A 1 114 ? -11.957 11.482 17.451 1.00 42.34 114 LYS A N 1
ATOM 917 C CA . LYS A 1 114 ? -12.911 12.594 17.600 1.00 42.34 114 LYS A CA 1
ATOM 918 C C . LYS A 1 114 ? -14.355 12.256 17.217 1.00 42.34 114 LYS A C 1
ATOM 920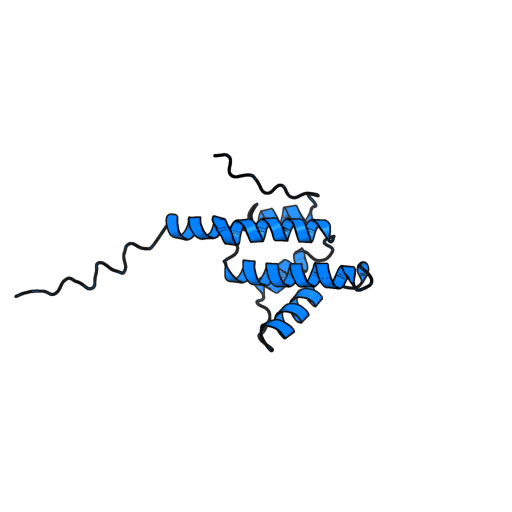 O O . LYS A 1 114 ? -15.245 13.016 17.586 1.00 42.34 114 LYS A O 1
ATOM 925 N N . SER A 1 115 ? -14.607 11.158 16.498 1.00 44.00 115 SER A N 1
ATOM 926 C CA . SER A 1 115 ? -15.939 10.826 15.958 1.00 44.00 115 SER A CA 1
ATOM 927 C C . SER A 1 115 ? -16.662 9.665 16.652 1.00 44.00 115 SER A C 1
ATOM 929 O O . SER A 1 115 ? -17.825 9.421 16.338 1.00 44.00 115 SER A O 1
ATOM 931 N N . GLY A 1 116 ? -16.077 9.018 17.669 1.00 45.31 116 GLY A N 1
ATOM 932 C CA . GLY A 1 116 ? -16.892 8.225 18.593 1.00 45.31 116 GLY A CA 1
ATOM 933 C C . GLY A 1 116 ? -16.163 7.227 19.488 1.00 45.31 116 GLY A C 1
ATOM 934 O O . GLY A 1 116 ? -15.676 6.208 19.011 1.00 45.31 116 GLY A O 1
ATOM 935 N N . LYS A 1 117 ? -16.308 7.471 20.803 1.00 42.72 117 LYS A N 1
ATOM 936 C CA . LYS A 1 117 ? -16.213 6.556 21.968 1.00 42.72 117 LYS A CA 1
ATOM 937 C C . LYS A 1 117 ? -15.017 6.773 22.904 1.00 42.72 117 LYS A C 1
ATOM 939 O O . LYS A 1 117 ? -14.235 5.863 23.140 1.00 42.72 117 LYS A O 1
ATOM 944 N N . PHE A 1 118 ? -14.998 7.921 23.578 1.00 43.09 118 PHE A N 1
ATOM 945 C CA . PHE A 1 118 ? -14.342 8.052 24.888 1.00 43.09 118 PHE A CA 1
ATOM 946 C C . PHE A 1 118 ? -15.292 8.476 26.024 1.00 43.09 118 PHE A C 1
ATOM 948 O O . PHE A 1 118 ? -14.821 8.898 27.068 1.00 43.09 118 PHE A O 1
ATOM 955 N N . ASP A 1 119 ? -16.615 8.291 25.876 1.00 45.41 119 ASP A N 1
ATOM 956 C CA . ASP A 1 119 ? -17.594 8.807 26.858 1.00 45.41 119 ASP A CA 1
ATOM 957 C C . ASP A 1 119 ? -18.716 7.836 27.292 1.00 45.41 119 ASP A C 1
ATOM 959 O O . ASP A 1 119 ? -19.865 8.217 27.491 1.00 45.41 119 ASP A O 1
ATOM 963 N N . SER A 1 120 ? -18.423 6.548 27.509 1.00 41.00 120 SER A N 1
ATOM 964 C CA . SER A 1 120 ? -19.378 5.706 28.276 1.00 41.00 120 SER A CA 1
ATOM 965 C C . SER A 1 120 ? -18.791 4.620 29.182 1.00 41.00 120 SER A C 1
ATOM 967 O O . SER A 1 120 ? -19.546 3.980 29.912 1.00 41.00 120 SER A O 1
ATOM 969 N N . ALA A 1 121 ? -17.467 4.442 29.237 1.00 42.72 121 ALA A N 1
ATOM 970 C CA . ALA A 1 121 ? -16.852 3.436 30.114 1.00 42.72 121 ALA A CA 1
ATOM 971 C C . ALA A 1 121 ? -16.271 3.998 31.429 1.00 42.72 121 ALA A C 1
ATOM 973 O O . ALA A 1 121 ? -15.995 3.225 32.343 1.00 42.72 121 ALA A O 1
ATOM 974 N N . LEU A 1 122 ? -16.129 5.323 31.566 1.00 40.00 122 LEU A N 1
ATOM 975 C CA . LEU A 1 122 ? -15.551 5.958 32.763 1.00 40.00 122 LEU A CA 1
ATOM 976 C C . LEU A 1 122 ? -16.585 6.526 33.751 1.00 40.00 122 LEU A C 1
ATOM 978 O O . LEU A 1 122 ? -16.226 6.799 34.891 1.00 40.00 122 LEU A O 1
ATOM 982 N N . ASN A 1 123 ? -17.872 6.602 33.388 1.00 40.44 123 ASN A N 1
ATOM 983 C CA . ASN A 1 123 ? -18.919 7.147 34.271 1.00 40.44 123 ASN A CA 1
ATOM 984 C C . ASN A 1 123 ? -19.814 6.086 34.955 1.00 40.44 123 ASN A C 1
ATOM 986 O O . ASN A 1 123 ? -20.873 6.406 35.481 1.00 40.44 123 ASN A O 1
ATOM 990 N N . LYS A 1 124 ? -19.412 4.805 34.959 1.00 41.44 124 LYS A N 1
ATOM 991 C CA . LYS A 1 124 ? -20.123 3.728 35.689 1.00 41.44 124 LYS A CA 1
ATOM 992 C C . LYS A 1 124 ? -19.364 3.148 36.887 1.00 41.44 124 LYS A C 1
ATOM 994 O O . LYS A 1 124 ? -19.886 2.252 37.538 1.00 41.44 124 LYS A O 1
ATOM 999 N N . LYS A 1 125 ? -18.160 3.641 37.204 1.00 42.78 125 LYS A N 1
ATOM 1000 C CA . LYS A 1 125 ? -17.351 3.127 38.330 1.00 42.78 125 LYS A CA 1
ATOM 1001 C C . LYS A 1 125 ? -17.238 4.046 39.553 1.00 42.78 125 LYS A C 1
ATOM 1003 O O . LYS A 1 125 ? -16.652 3.614 40.534 1.00 42.78 125 LYS A O 1
ATOM 1008 N N . ASN A 1 126 ? -17.851 5.236 39.545 1.00 40.12 126 ASN A N 1
ATOM 1009 C CA . ASN A 1 126 ? -17.785 6.186 40.670 1.00 40.12 126 ASN A CA 1
ATOM 1010 C C . ASN A 1 126 ? -19.132 6.493 41.356 1.00 40.12 126 ASN A C 1
ATOM 1012 O O . ASN A 1 126 ? -19.230 7.478 42.081 1.00 40.12 126 ASN A O 1
ATOM 1016 N N . GLN A 1 127 ? -20.156 5.648 41.205 1.00 40.41 127 GLN A N 1
ATOM 1017 C CA . GLN A 1 127 ? -21.279 5.646 42.153 1.00 40.41 127 GLN A CA 1
ATOM 1018 C C . GLN A 1 127 ? -20.983 4.641 43.265 1.00 40.41 127 GLN A C 1
ATOM 1020 O O . GLN A 1 127 ? -21.443 3.502 43.249 1.00 40.41 127 GLN A O 1
ATOM 1025 N N . ILE A 1 128 ? -20.157 5.073 44.219 1.00 39.38 128 ILE A N 1
ATOM 1026 C CA . ILE A 1 128 ? -20.171 4.500 45.562 1.00 39.38 128 ILE A CA 1
ATOM 1027 C C . ILE A 1 128 ? -21.507 4.931 46.164 1.00 39.38 128 ILE A C 1
ATOM 1029 O O . ILE A 1 128 ? -21.753 6.120 46.363 1.00 39.38 128 ILE A O 1
ATOM 1033 N N . ILE A 1 129 ? -22.382 3.954 46.375 1.00 37.41 129 ILE A N 1
ATOM 1034 C CA . ILE A 1 129 ? -23.594 4.102 47.172 1.00 37.41 129 ILE A CA 1
ATOM 1035 C C . ILE A 1 129 ? -23.128 4.391 48.601 1.00 37.41 129 ILE A C 1
ATOM 1037 O O . ILE A 1 129 ? -22.434 3.574 49.204 1.00 37.41 129 ILE A O 1
ATOM 1041 N N . VAL A 1 130 ? -23.457 5.580 49.098 1.00 38.84 130 VAL A N 1
ATOM 1042 C CA . VAL A 1 130 ? -23.464 5.880 50.528 1.00 38.84 130 VAL A CA 1
ATOM 1043 C C . VAL A 1 130 ? -24.902 5.687 50.977 1.00 38.84 130 VAL A C 1
ATOM 1045 O O . VAL A 1 130 ? -25.712 6.578 50.748 1.00 38.84 130 VAL A O 1
ATOM 1048 N N . GLU A 1 131 ? -25.192 4.533 51.571 1.00 38.66 131 GLU A N 1
ATOM 1049 C CA . GLU A 1 131 ? -26.217 4.343 52.606 1.00 38.66 131 GLU A CA 1
ATOM 1050 C C . GLU A 1 131 ? -25.720 3.284 53.594 1.00 38.66 131 GLU A C 1
ATOM 1052 O O . GLU A 1 131 ? -25.244 2.222 53.128 1.00 38.66 131 GLU A O 1
#

Sequence (131 aa):
MTTGLVTYYGQTPTIDQLIENYGAYLEKLDRETKLLLRTVLTNYVFMRERHEPSSYTLIEASRDALFVTFLGMDTPQLLVDICSQLNGLTTHEAETIFEALQHQIRWGNAQIEKSGKFDSALNKKNQIIVE